Protein AF-A0A7Z9G551-F1 (afdb_monomer_lite)

Sequence (145 aa):
MYLLILIMFGLLAAPSSSFAQDVDELKSRQDYIKVIDARPLPSELDLLRAFSADKAPHILPAPLEDTFILHSNPGASKVIYLDFDGHTILWMGEDFVYDAWNMEGPDTSFSDTERTVIQLAWQSISEDFLPFDLDVTTEDPGTEA

Secondary structure (DSSP, 8-state):
-------------PPPTHHHHHHHHHHHGGGG---SS-PPPPPHHHHHHHHHGGGSPP--SS-GGGTTS-BSSTT-SSEEE---S-EEEEETTEEEEEPPP-SS-S-SS--HHHHHHHHHHHHHHHHHHTTSS-EEE-S---S--

Radius of gyration: 23.95 Å; chains: 1; bounding box: 62×58×41 Å

Structure (mmCIF, N/CA/C/O backbone):
data_AF-A0A7Z9G551-F1
#
_entry.id   AF-A0A7Z9G551-F1
#
loop_
_atom_site.group_PDB
_atom_site.id
_atom_site.type_symbol
_atom_site.label_atom_id
_atom_site.label_alt_id
_atom_site.label_comp_id
_atom_site.label_asym_id
_atom_site.label_entity_id
_atom_site.label_seq_id
_atom_site.pdbx_PDB_ins_code
_atom_site.Cartn_x
_atom_site.Cartn_y
_atom_site.Cartn_z
_atom_site.occupancy
_atom_site.B_iso_or_equiv
_atom_site.auth_seq_id
_atom_site.auth_comp_id
_atom_site.auth_asym_id
_atom_site.auth_atom_id
_atom_site.pdbx_PDB_model_num
ATOM 1 N N . MET A 1 1 ? 44.315 4.740 -3.348 1.00 42.00 1 MET A N 1
ATOM 2 C CA . MET A 1 1 ? 42.913 4.343 -3.579 1.00 42.00 1 MET A CA 1
ATOM 3 C C . MET A 1 1 ? 42.231 4.243 -2.218 1.00 42.00 1 MET A C 1
ATOM 5 O O . MET A 1 1 ? 42.299 3.193 -1.606 1.00 42.00 1 MET A O 1
ATOM 9 N N . TYR A 1 2 ? 41.739 5.380 -1.707 1.00 28.06 2 TYR A N 1
ATOM 10 C CA . TYR A 1 2 ? 40.925 5.556 -0.488 1.00 28.06 2 TYR A CA 1
ATOM 11 C C . TYR A 1 2 ? 40.300 6.976 -0.529 1.00 28.06 2 TYR A C 1
ATOM 13 O O . TYR A 1 2 ? 41.035 7.950 -0.619 1.00 28.06 2 TYR A O 1
ATOM 21 N N . LEU A 1 3 ? 38.964 7.044 -0.600 1.00 27.16 3 LEU A N 1
ATOM 22 C CA . LEU A 1 3 ? 38.010 7.695 0.325 1.00 27.16 3 LEU A CA 1
ATOM 23 C C . LEU A 1 3 ? 38.155 9.180 0.828 1.00 27.16 3 LEU A C 1
ATOM 25 O O . LEU A 1 3 ? 39.132 9.513 1.485 1.00 27.16 3 LEU A O 1
ATOM 29 N N . LEU A 1 4 ? 37.037 9.940 0.681 1.00 31.20 4 LEU A N 1
ATOM 30 C CA . LEU A 1 4 ? 36.385 10.980 1.553 1.00 31.20 4 LEU A CA 1
ATOM 31 C C . LEU A 1 4 ? 36.749 12.512 1.560 1.00 31.20 4 LEU A C 1
ATOM 33 O O . LEU A 1 4 ? 37.870 12.905 1.851 1.00 31.20 4 LEU A O 1
ATOM 37 N N . ILE A 1 5 ? 35.666 13.329 1.436 1.00 29.91 5 ILE A N 1
ATOM 38 C CA . ILE A 1 5 ? 35.290 14.633 2.091 1.00 29.91 5 ILE A CA 1
ATOM 39 C C . ILE A 1 5 ? 35.490 15.997 1.363 1.00 29.91 5 ILE A C 1
ATOM 41 O O . ILE A 1 5 ? 36.536 16.626 1.440 1.00 29.91 5 ILE A O 1
ATOM 45 N N . LEU A 1 6 ? 34.409 16.455 0.698 1.00 34.22 6 LEU A N 1
ATOM 46 C CA . LEU A 1 6 ? 33.531 17.634 0.957 1.00 34.22 6 LEU A CA 1
ATOM 47 C C . LEU A 1 6 ? 34.106 19.017 1.409 1.00 34.22 6 LEU A C 1
ATOM 49 O O . LEU A 1 6 ? 34.708 19.115 2.471 1.00 34.22 6 LEU A O 1
ATOM 53 N N . ILE A 1 7 ? 33.710 20.092 0.680 1.00 33.12 7 ILE A N 1
ATOM 54 C CA . ILE A 1 7 ? 33.128 21.406 1.118 1.00 33.12 7 ILE A CA 1
ATOM 55 C C . ILE A 1 7 ? 33.626 22.657 0.318 1.00 33.12 7 ILE A C 1
ATOM 57 O O . ILE A 1 7 ? 34.811 22.954 0.264 1.00 33.12 7 ILE A O 1
ATOM 61 N N . MET A 1 8 ? 32.633 23.439 -0.157 1.00 28.25 8 MET A N 1
ATOM 62 C CA . MET A 1 8 ? 32.549 24.909 -0.371 1.00 28.25 8 MET A CA 1
ATOM 63 C C . MET A 1 8 ? 32.850 25.628 -1.713 1.00 28.25 8 MET A C 1
ATOM 65 O O . MET A 1 8 ? 33.988 25.791 -2.125 1.00 28.25 8 MET A O 1
ATOM 69 N N . PHE A 1 9 ? 31.765 26.259 -2.205 1.00 31.52 9 PHE A N 1
ATOM 70 C CA . PHE A 1 9 ? 31.594 27.676 -2.604 1.00 31.52 9 PHE A CA 1
ATOM 71 C C . PHE A 1 9 ? 32.276 28.240 -3.867 1.00 31.52 9 PHE A C 1
ATOM 73 O O . PHE A 1 9 ? 33.486 28.420 -3.913 1.00 31.52 9 PHE A O 1
ATOM 80 N N . GLY A 1 10 ? 31.442 28.755 -4.786 1.00 27.11 10 GLY A N 1
ATOM 81 C CA . GLY A 1 10 ? 31.740 30.012 -5.485 1.00 27.11 10 GLY A CA 1
ATOM 82 C C . GLY A 1 10 ? 31.473 30.073 -6.993 1.00 27.11 10 GLY A C 1
ATOM 83 O O . GLY A 1 10 ? 32.309 29.658 -7.780 1.00 27.11 10 GLY A O 1
ATOM 84 N N . LEU A 1 11 ? 30.398 30.795 -7.341 1.00 29.75 11 LEU A N 1
ATOM 85 C CA . LEU A 1 11 ? 30.371 31.839 -8.381 1.00 29.75 11 LEU A CA 1
ATOM 86 C C . LEU A 1 11 ? 30.286 31.425 -9.873 1.00 29.75 11 LEU A C 1
ATOM 88 O O . LEU A 1 11 ? 31.274 31.052 -10.491 1.00 29.75 11 LEU A O 1
ATOM 92 N N . LEU A 1 12 ? 29.113 31.664 -10.482 1.00 34.16 12 LEU A N 1
ATOM 93 C CA . LEU A 1 12 ? 28.860 32.718 -11.494 1.00 34.16 12 LEU A CA 1
ATOM 94 C C . LEU A 1 12 ? 27.828 32.264 -12.550 1.00 34.16 12 LEU A C 1
ATOM 96 O O . LEU A 1 12 ? 28.177 31.655 -13.555 1.00 34.16 12 LEU A O 1
ATOM 100 N N . ALA A 1 13 ? 26.561 32.644 -12.378 1.00 35.31 13 ALA A N 1
ATOM 101 C CA . ALA A 1 13 ? 25.613 32.746 -13.488 1.00 35.31 13 ALA A CA 1
ATOM 102 C C . ALA A 1 13 ? 24.678 33.935 -13.221 1.00 35.31 13 ALA A C 1
ATOM 104 O O . ALA A 1 13 ? 24.061 34.026 -12.162 1.00 35.31 13 ALA A O 1
ATOM 105 N N . ALA A 1 14 ? 24.665 34.897 -14.142 1.00 36.91 14 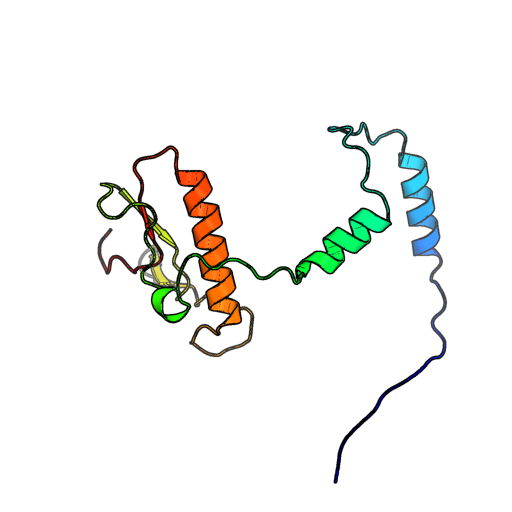ALA A N 1
ATOM 106 C CA . ALA A 1 14 ? 23.902 36.136 -14.042 1.00 36.91 14 ALA A CA 1
ATOM 107 C C . ALA A 1 14 ? 22.379 35.879 -14.055 1.00 36.91 14 ALA A C 1
ATOM 109 O O . ALA A 1 14 ? 21.933 34.961 -14.746 1.00 36.91 14 ALA A O 1
ATOM 110 N N . PRO A 1 15 ? 21.562 36.694 -13.362 1.00 42.16 15 PRO A N 1
ATOM 111 C CA . PRO A 1 15 ? 20.113 36.585 -13.444 1.00 42.16 15 PRO A CA 1
ATOM 112 C C . PRO A 1 15 ? 19.624 37.140 -14.790 1.00 42.16 15 PRO A C 1
ATOM 114 O O . PRO A 1 15 ? 19.817 38.314 -15.103 1.00 42.16 15 PRO A O 1
ATOM 117 N N . SER A 1 16 ? 18.970 36.305 -15.596 1.00 44.78 16 SER A N 1
ATOM 118 C CA . SER A 1 16 ? 18.178 36.764 -16.738 1.00 44.78 16 SER A CA 1
ATOM 119 C C . SER A 1 16 ? 16.966 37.555 -16.234 1.00 44.78 16 SER A C 1
ATOM 121 O O . SER A 1 16 ? 16.194 37.069 -15.408 1.00 44.78 16 SER A O 1
ATOM 123 N N . SER A 1 17 ? 16.782 38.764 -16.766 1.00 54.91 17 SER A N 1
ATOM 124 C CA . SER A 1 17 ? 15.786 39.782 -16.384 1.00 54.91 17 SER A CA 1
ATOM 125 C C . SER A 1 17 ? 14.308 39.365 -16.474 1.00 54.91 17 SER A C 1
ATOM 127 O O . SER A 1 17 ? 13.439 40.144 -16.104 1.00 54.91 17 SER A O 1
ATOM 129 N N . SER A 1 18 ? 14.012 38.150 -16.936 1.00 50.44 18 SER A N 1
ATOM 130 C CA . SER A 1 18 ? 12.658 37.594 -17.031 1.00 50.44 18 SER A CA 1
ATOM 131 C C . SER A 1 18 ? 12.089 37.159 -15.675 1.00 50.44 18 SER A C 1
ATOM 133 O O . SER A 1 18 ? 10.902 37.342 -15.440 1.00 50.44 18 SER A O 1
ATOM 135 N N . PHE A 1 19 ? 12.917 36.641 -14.762 1.00 45.66 19 PHE A N 1
ATOM 136 C CA . PHE A 1 19 ? 12.434 36.097 -13.483 1.00 45.66 19 PHE A CA 1
ATOM 137 C C . PHE A 1 19 ? 12.019 37.199 -12.496 1.00 45.66 19 PHE A C 1
ATOM 139 O O . PHE A 1 19 ? 11.086 37.041 -11.716 1.00 45.66 19 PHE A O 1
ATOM 146 N N . ALA A 1 20 ? 12.693 38.351 -12.549 1.00 46.66 20 ALA A N 1
ATOM 147 C CA . ALA A 1 20 ? 12.376 39.487 -11.687 1.00 46.66 20 ALA A CA 1
ATOM 148 C C . ALA A 1 20 ? 11.056 40.174 -12.079 1.00 46.66 20 ALA A C 1
ATOM 150 O O . ALA A 1 20 ? 10.320 40.607 -11.197 1.00 46.66 20 ALA A O 1
ATOM 151 N N . GLN A 1 21 ? 10.735 40.238 -13.379 1.00 50.12 21 GLN A N 1
ATOM 152 C CA . GLN A 1 21 ? 9.454 40.788 -13.841 1.00 50.12 21 GLN A CA 1
ATOM 153 C C . GLN A 1 21 ? 8.274 39.894 -13.447 1.00 50.12 21 GLN A C 1
ATOM 155 O O . GLN A 1 21 ? 7.240 40.412 -13.040 1.00 50.12 21 GLN A O 1
ATOM 160 N N . ASP A 1 22 ? 8.456 38.574 -13.491 1.00 53.03 22 ASP A N 1
ATOM 161 C CA . ASP A 1 22 ? 7.411 37.600 -13.157 1.00 53.03 22 ASP A CA 1
ATOM 162 C C . ASP A 1 22 ? 7.054 37.643 -11.658 1.00 53.03 22 ASP A C 1
ATOM 164 O O . ASP A 1 22 ? 5.890 37.651 -11.266 1.00 53.03 22 ASP A O 1
ATOM 168 N N . VAL A 1 23 ? 8.057 37.806 -10.787 1.00 56.78 23 VAL A N 1
ATOM 169 C CA . VAL A 1 23 ? 7.846 37.952 -9.335 1.00 56.78 23 VAL A CA 1
ATOM 170 C C . VAL A 1 23 ? 7.125 39.259 -8.980 1.00 56.78 23 VAL A C 1
ATOM 172 O O . VAL A 1 23 ? 6.321 39.279 -8.046 1.00 56.78 23 VAL A O 1
ATOM 175 N N . ASP A 1 24 ? 7.377 40.351 -9.701 1.00 56.50 24 ASP A N 1
ATOM 176 C CA . ASP A 1 24 ? 6.675 41.618 -9.469 1.00 56.50 24 ASP A CA 1
ATOM 177 C C . ASP A 1 24 ? 5.250 41.614 -10.051 1.00 56.50 24 ASP A C 1
ATOM 179 O O . ASP A 1 24 ? 4.338 42.178 -9.439 1.00 56.50 24 ASP A O 1
ATOM 183 N N . GLU A 1 25 ? 5.015 40.894 -11.153 1.00 56.56 25 GLU A N 1
ATOM 184 C CA . GLU A 1 25 ? 3.671 40.630 -11.677 1.00 56.56 25 GLU A CA 1
ATOM 185 C C . GLU A 1 25 ? 2.846 39.788 -10.689 1.00 56.56 25 GLU A C 1
ATOM 187 O O . GLU A 1 25 ? 1.700 40.137 -10.385 1.00 56.56 25 GLU A O 1
ATOM 192 N N . LEU A 1 26 ? 3.449 38.757 -10.085 1.00 49.00 26 LEU A N 1
ATOM 193 C CA . LEU A 1 26 ? 2.821 37.921 -9.056 1.00 49.00 26 LEU A CA 1
ATOM 194 C C . LEU A 1 26 ? 2.444 38.714 -7.795 1.00 49.00 26 LEU A C 1
ATOM 196 O O . LEU A 1 26 ? 1.350 38.522 -7.264 1.00 49.00 26 LEU A O 1
ATOM 200 N N . LYS A 1 27 ? 3.282 39.661 -7.353 1.00 55.06 27 LYS A N 1
ATOM 201 C CA . LYS A 1 27 ? 2.958 40.554 -6.221 1.00 55.06 27 LYS A CA 1
ATOM 202 C C . LYS A 1 27 ? 1.807 41.509 -6.530 1.00 55.06 27 LYS A C 1
ATOM 204 O O . LYS A 1 27 ? 1.036 41.839 -5.634 1.00 55.06 27 LYS A O 1
ATOM 209 N N . SER A 1 28 ? 1.671 41.954 -7.780 1.00 53.25 28 SER A N 1
ATOM 210 C CA . SER A 1 28 ? 0.584 42.858 -8.186 1.00 53.25 28 SER A CA 1
ATOM 211 C C . SER A 1 28 ? -0.786 42.166 -8.258 1.00 53.25 28 SER A C 1
ATOM 213 O O . SER A 1 28 ? -1.821 42.816 -8.141 1.00 53.25 28 SER A O 1
ATOM 215 N N . ARG A 1 29 ? -0.804 40.833 -8.401 1.00 49.09 29 ARG A N 1
ATOM 216 C CA . ARG A 1 29 ? -2.022 40.005 -8.464 1.00 49.09 29 ARG A CA 1
ATOM 217 C C . ARG A 1 29 ? -2.559 39.583 -7.092 1.00 49.09 29 ARG A C 1
ATOM 219 O O . ARG A 1 29 ? -3.567 38.876 -7.035 1.00 49.09 29 ARG A O 1
ATOM 226 N N . GLN A 1 30 ? -1.930 40.029 -6.002 1.00 46.69 30 GLN A N 1
ATOM 227 C CA . GLN A 1 30 ? -2.302 39.700 -4.621 1.00 46.69 30 GLN A CA 1
ATOM 228 C C . GLN A 1 30 ? -3.756 40.086 -4.271 1.00 46.69 30 GLN A C 1
ATOM 230 O O . GLN A 1 30 ? -4.347 39.486 -3.376 1.00 46.69 30 GLN A O 1
ATOM 235 N N . ASP A 1 31 ? -4.372 41.001 -5.025 1.00 51.91 31 ASP A N 1
ATOM 236 C CA . ASP A 1 31 ? -5.780 41.392 -4.865 1.00 51.91 31 ASP A CA 1
ATOM 237 C C . ASP A 1 31 ? -6.791 40.344 -5.393 1.00 51.91 31 ASP A C 1
ATOM 239 O O . ASP A 1 31 ? -7.985 40.435 -5.102 1.00 51.91 31 ASP A O 1
ATOM 243 N N . TYR A 1 32 ? -6.342 39.323 -6.142 1.00 42.81 32 TYR A N 1
ATOM 244 C CA . TYR A 1 32 ? -7.191 38.263 -6.718 1.00 42.81 32 TYR A CA 1
ATOM 245 C C . TYR A 1 32 ? -6.957 36.870 -6.102 1.00 42.81 32 TYR A C 1
ATOM 247 O O . TYR A 1 32 ? -7.424 35.866 -6.630 1.00 42.81 32 TYR A O 1
ATOM 255 N N . ILE A 1 33 ? -6.286 36.771 -4.953 1.00 46.31 33 ILE A N 1
ATOM 256 C CA . ILE A 1 33 ? -6.381 35.572 -4.108 1.00 46.31 33 ILE A CA 1
ATOM 257 C C . ILE A 1 33 ? -7.378 35.906 -3.003 1.00 46.31 33 ILE A C 1
ATOM 259 O O . ILE A 1 33 ? -7.017 36.305 -1.897 1.00 46.31 33 ILE A O 1
ATOM 263 N N . LYS A 1 34 ? -8.674 35.735 -3.292 1.00 48.53 34 LYS A N 1
ATOM 264 C CA . LYS A 1 34 ? -9.615 35.455 -2.205 1.00 48.53 34 LYS A CA 1
ATOM 265 C C . LYS A 1 34 ? -9.178 34.119 -1.631 1.00 48.53 34 LYS A C 1
ATOM 267 O O . LYS A 1 34 ? -9.426 33.083 -2.234 1.00 48.53 34 LYS A O 1
ATOM 272 N N . VAL A 1 35 ? -8.475 34.189 -0.508 1.00 50.06 35 VAL A N 1
ATOM 273 C CA . VAL A 1 35 ? -8.093 33.066 0.340 1.00 50.06 35 VAL A CA 1
ATOM 274 C C . VAL A 1 35 ? -9.370 32.292 0.674 1.00 50.06 35 VAL A C 1
ATOM 276 O O . VAL A 1 35 ? -10.123 32.658 1.577 1.00 50.06 35 VAL A O 1
ATOM 279 N N . ILE A 1 36 ? -9.679 31.276 -0.130 1.00 46.34 36 ILE A N 1
ATOM 280 C CA . ILE A 1 36 ? -10.640 30.247 0.241 1.00 46.34 36 ILE A CA 1
ATOM 281 C C . ILE A 1 36 ? -9.876 29.427 1.274 1.00 46.34 36 ILE A C 1
ATOM 283 O O . ILE A 1 36 ? -8.934 28.732 0.916 1.00 46.34 36 ILE A O 1
ATOM 287 N N . ASP A 1 37 ? -10.259 29.596 2.539 1.00 59.22 37 ASP A N 1
ATOM 288 C CA . ASP A 1 37 ? -9.647 29.024 3.744 1.00 59.22 37 ASP A CA 1
ATOM 289 C C . ASP A 1 37 ? -8.561 29.896 4.402 1.00 59.22 37 ASP A C 1
ATOM 291 O O . ASP A 1 37 ? -7.363 29.784 4.148 1.00 59.22 37 ASP A O 1
ATOM 295 N N . ALA A 1 38 ? -8.998 30.793 5.290 1.00 50.31 38 ALA A N 1
ATOM 296 C CA . ALA A 1 38 ? -8.134 31.627 6.122 1.00 50.31 38 ALA A CA 1
ATOM 297 C C . ALA A 1 38 ? -7.506 30.824 7.275 1.00 50.31 38 ALA A C 1
ATOM 299 O O . ALA A 1 38 ? -7.566 31.242 8.435 1.00 50.31 38 ALA A O 1
ATOM 300 N N . ARG A 1 39 ? -6.895 29.669 6.978 1.00 58.12 39 ARG A N 1
ATOM 301 C CA . ARG A 1 39 ? -5.967 29.055 7.931 1.00 58.12 39 ARG A CA 1
ATOM 302 C C . ARG A 1 39 ? -4.799 30.028 8.089 1.00 58.12 39 ARG A C 1
ATOM 304 O O . ARG A 1 39 ? -4.226 30.437 7.077 1.00 58.12 39 ARG A O 1
ATOM 311 N N . PRO A 1 40 ? -4.448 30.438 9.318 1.00 65.81 40 PRO A N 1
ATOM 312 C CA . PRO A 1 40 ? -3.223 31.187 9.544 1.00 65.81 40 PRO A CA 1
ATOM 313 C C . PRO A 1 40 ? -2.066 30.427 8.901 1.00 65.81 40 PRO A C 1
ATOM 315 O O . PRO A 1 40 ? -1.928 29.223 9.135 1.00 65.81 40 PRO A O 1
ATOM 318 N N . LEU A 1 41 ? -1.273 31.110 8.072 1.00 56.69 41 LEU A N 1
ATOM 319 C CA . LEU A 1 41 ? -0.067 30.499 7.527 1.00 56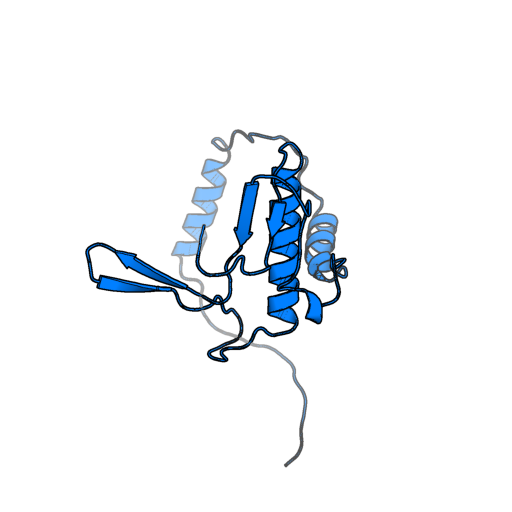.69 41 LEU A CA 1
ATOM 320 C C . LEU A 1 41 ? 0.784 30.035 8.718 1.00 56.69 41 LEU A C 1
ATOM 322 O O . LEU A 1 41 ? 0.986 30.831 9.645 1.00 56.69 41 LEU A O 1
ATOM 326 N N . PRO A 1 42 ? 1.233 28.768 8.738 1.00 70.56 42 PRO A N 1
ATOM 327 C CA . PRO A 1 42 ? 2.127 28.297 9.783 1.00 70.56 42 PRO A CA 1
ATOM 328 C C . PRO A 1 42 ? 3.329 29.236 9.866 1.00 70.56 42 PRO A C 1
ATOM 330 O O . PRO A 1 42 ? 3.762 29.788 8.851 1.00 70.56 42 PRO A O 1
ATOM 333 N N . SER A 1 43 ? 3.868 29.445 11.068 1.00 78.88 43 SER A N 1
ATOM 334 C CA . SER A 1 43 ? 5.089 30.242 11.183 1.00 78.88 43 SER A CA 1
ATOM 335 C C . SER A 1 43 ? 6.215 29.585 10.375 1.00 78.88 43 SER A C 1
ATOM 337 O O . SER A 1 43 ? 6.212 28.370 10.196 1.00 78.88 43 SER A O 1
ATOM 339 N N . GLU A 1 44 ? 7.215 30.349 9.930 1.00 74.50 44 GLU A N 1
ATOM 340 C CA . GLU A 1 44 ? 8.406 29.795 9.253 1.00 74.50 44 GLU A CA 1
ATOM 341 C C . GLU A 1 44 ? 9.039 28.643 10.052 1.00 74.50 44 GLU A C 1
ATOM 343 O O . GLU A 1 44 ? 9.516 27.662 9.495 1.00 74.50 44 GLU A O 1
ATOM 348 N N . LEU A 1 45 ? 8.981 28.714 11.384 1.00 65.31 45 LEU A N 1
ATOM 349 C CA . LEU A 1 45 ? 9.450 27.645 12.262 1.00 65.31 45 LEU A CA 1
ATOM 350 C C . LEU A 1 45 ? 8.561 26.402 12.211 1.00 65.31 45 LEU A C 1
ATOM 352 O O . LEU A 1 45 ? 9.073 25.295 12.335 1.00 65.31 45 LEU A O 1
ATOM 356 N N . ASP A 1 46 ? 7.255 26.561 12.029 1.00 75.06 46 ASP A N 1
ATOM 357 C CA . ASP A 1 46 ? 6.322 25.446 11.874 1.00 75.06 46 ASP A CA 1
ATOM 358 C C . ASP A 1 46 ? 6.406 24.840 10.473 1.00 75.06 46 ASP A C 1
ATOM 360 O O . ASP A 1 46 ? 6.314 23.624 10.348 1.00 75.06 46 ASP A O 1
ATOM 364 N N . LEU A 1 47 ? 6.686 25.646 9.443 1.00 65.25 47 LEU A N 1
ATOM 365 C CA . LEU A 1 47 ? 7.018 25.153 8.104 1.00 65.25 47 LEU A CA 1
ATOM 366 C C . LEU A 1 47 ? 8.321 24.353 8.119 1.00 65.25 47 LEU A C 1
ATOM 368 O O . LEU A 1 47 ? 8.371 23.245 7.597 1.00 65.25 47 LEU A O 1
ATOM 372 N N . LEU A 1 48 ? 9.360 24.867 8.780 1.00 61.41 48 LEU A N 1
ATOM 373 C CA . LEU A 1 48 ? 10.638 24.169 8.929 1.00 61.41 48 LEU A CA 1
ATOM 374 C C . LEU A 1 48 ? 10.514 22.912 9.792 1.00 61.41 48 LEU A C 1
ATOM 376 O O . LEU A 1 48 ? 11.188 21.923 9.513 1.00 61.41 48 LEU A O 1
ATOM 380 N N . ARG A 1 49 ? 9.658 22.917 10.821 1.00 67.62 49 ARG A N 1
ATOM 381 C CA . ARG A 1 49 ? 9.346 21.720 11.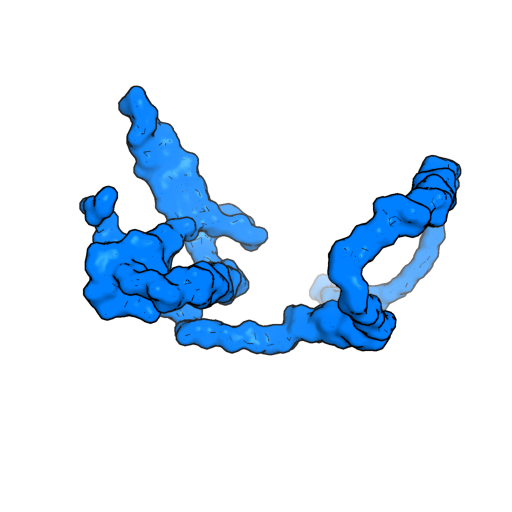616 1.00 67.62 49 ARG A CA 1
ATOM 382 C C . ARG A 1 49 ? 8.544 20.701 10.825 1.00 67.62 49 ARG A C 1
ATOM 384 O O . ARG A 1 49 ? 8.869 19.532 10.932 1.00 67.62 49 ARG A O 1
ATOM 391 N N . ALA A 1 50 ? 7.549 21.122 10.049 1.00 61.88 50 ALA A N 1
ATOM 392 C CA . ALA A 1 50 ? 6.777 20.238 9.181 1.00 61.88 50 ALA A CA 1
ATOM 393 C C . ALA A 1 50 ? 7.673 19.613 8.103 1.00 61.88 50 ALA A C 1
ATOM 395 O O . ALA A 1 50 ? 7.652 18.404 7.926 1.00 61.88 50 ALA A O 1
ATOM 396 N N . PHE A 1 51 ? 8.554 20.405 7.486 1.00 56.53 51 PHE A N 1
ATOM 397 C CA . PHE A 1 51 ? 9.543 19.924 6.520 1.00 56.53 51 PHE A CA 1
ATOM 398 C C . PHE A 1 51 ? 10.627 19.040 7.163 1.00 56.53 51 PHE A C 1
ATOM 400 O O . PHE A 1 51 ? 11.123 18.101 6.556 1.00 56.53 51 PHE A O 1
ATOM 407 N N . SER A 1 52 ? 10.995 19.299 8.423 1.00 57.16 52 SER A N 1
ATOM 408 C CA . SER A 1 52 ? 11.912 18.430 9.182 1.00 57.16 52 SER A CA 1
ATOM 409 C C . SER A 1 52 ? 11.222 17.186 9.761 1.00 57.16 52 SER A C 1
ATOM 411 O O . SER A 1 52 ? 11.906 16.254 10.185 1.00 57.16 52 SER A O 1
ATOM 413 N N . ALA A 1 53 ? 9.885 17.170 9.805 1.00 55.38 53 ALA A N 1
ATOM 414 C CA . ALA A 1 53 ? 9.073 16.048 10.266 1.00 55.38 53 ALA A CA 1
ATOM 415 C C . ALA A 1 53 ? 8.895 14.960 9.196 1.00 55.38 53 ALA A C 1
ATOM 417 O O . ALA A 1 53 ? 8.420 13.884 9.545 1.00 55.38 53 ALA A O 1
ATOM 418 N N . ASP A 1 54 ? 9.406 15.162 7.973 1.00 53.56 54 ASP A N 1
ATOM 419 C CA . ASP A 1 54 ? 9.559 14.140 6.914 1.00 53.56 54 ASP A CA 1
ATOM 420 C C . ASP A 1 54 ? 10.437 12.937 7.329 1.00 53.56 54 ASP A C 1
ATOM 422 O O . ASP A 1 54 ? 10.690 12.024 6.548 1.00 53.56 54 ASP A O 1
ATOM 426 N N . LYS A 1 55 ? 10.921 12.915 8.578 1.00 47.38 55 LYS A N 1
ATOM 427 C CA . LYS A 1 55 ? 11.643 11.795 9.189 1.00 47.38 55 LYS A CA 1
ATOM 428 C C . LYS A 1 55 ? 10.977 11.245 10.454 1.00 47.38 55 LYS A C 1
ATOM 430 O O . LYS A 1 55 ? 11.621 10.520 11.216 1.00 47.38 55 LYS A O 1
ATOM 435 N N . ALA A 1 56 ? 9.723 11.604 10.732 1.00 53.78 56 ALA A N 1
ATOM 436 C CA . ALA A 1 56 ? 8.942 10.847 11.700 1.00 53.78 56 ALA A CA 1
ATOM 437 C C . ALA A 1 56 ? 8.814 9.407 11.171 1.00 53.78 56 ALA A C 1
ATOM 439 O O . ALA A 1 56 ? 8.530 9.233 9.987 1.00 53.78 56 ALA A O 1
ATOM 440 N N . PRO A 1 57 ? 9.071 8.371 11.989 1.00 59.91 57 PRO A N 1
ATOM 441 C CA . PRO A 1 57 ? 8.885 7.005 11.532 1.00 59.91 57 PRO A CA 1
ATOM 442 C C . PRO A 1 57 ? 7.423 6.837 11.122 1.00 59.91 57 PRO A C 1
ATOM 444 O O . PRO A 1 57 ? 6.519 7.051 11.933 1.00 59.91 57 PRO A O 1
ATOM 447 N N . HIS A 1 58 ? 7.200 6.475 9.862 1.00 68.06 58 HIS A N 1
ATOM 448 C CA . HIS A 1 58 ? 5.903 5.989 9.429 1.00 68.06 58 HIS A CA 1
ATOM 449 C C . HIS A 1 58 ? 5.573 4.751 10.265 1.00 68.06 58 HIS A C 1
ATOM 451 O O . HIS A 1 58 ? 6.366 3.809 10.327 1.00 68.06 58 HIS A O 1
ATOM 457 N N . ILE A 1 59 ? 4.438 4.778 10.968 1.00 83.69 59 ILE A N 1
ATOM 458 C CA . ILE A 1 59 ? 3.945 3.586 11.655 1.00 83.69 59 ILE A CA 1
ATOM 459 C C . ILE A 1 59 ? 3.396 2.683 10.562 1.00 83.69 59 ILE A C 1
ATOM 461 O O . ILE A 1 59 ? 2.336 2.961 10.010 1.00 83.69 59 ILE A O 1
ATOM 465 N N . LEU A 1 60 ? 4.154 1.644 10.227 1.00 91.19 60 LEU A N 1
ATOM 466 C CA . LEU A 1 60 ? 3.712 0.653 9.260 1.00 91.19 60 LEU A CA 1
ATOM 467 C C . LEU A 1 60 ? 2.534 -0.149 9.834 1.00 91.19 60 LEU A C 1
ATOM 469 O O . LEU A 1 60 ? 2.579 -0.522 11.012 1.00 91.19 60 LEU A O 1
ATOM 473 N N . PRO A 1 61 ? 1.498 -0.430 9.027 1.00 92.12 61 PRO A N 1
ATOM 474 C CA . PRO A 1 61 ? 0.378 -1.262 9.449 1.00 92.12 61 PRO A CA 1
ATOM 475 C C . PRO A 1 61 ? 0.772 -2.731 9.673 1.00 92.12 61 PRO A C 1
ATOM 477 O O . PRO A 1 61 ? 0.123 -3.402 10.474 1.00 92.12 61 PRO A O 1
ATOM 480 N N . ALA A 1 62 ? 1.827 -3.226 9.014 1.00 96.06 62 ALA A N 1
ATOM 481 C CA . ALA A 1 62 ? 2.280 -4.614 9.107 1.00 96.06 62 ALA A CA 1
ATOM 482 C C . ALA A 1 62 ? 3.809 -4.750 8.910 1.00 96.06 62 ALA A C 1
ATOM 484 O O . ALA A 1 62 ? 4.472 -3.799 8.485 1.00 96.06 62 ALA A O 1
ATOM 485 N N . PRO A 1 63 ? 4.405 -5.924 9.199 1.00 97.44 63 PRO A N 1
ATOM 486 C CA . PRO A 1 63 ? 5.747 -6.268 8.728 1.00 97.44 63 PRO A CA 1
ATOM 487 C C . PRO A 1 63 ? 5.884 -6.120 7.203 1.00 97.44 63 PRO A C 1
ATOM 489 O O . PRO A 1 63 ? 4.914 -6.276 6.461 1.00 97.44 63 PRO A O 1
ATOM 492 N N . LEU A 1 64 ? 7.086 -5.814 6.706 1.00 95.88 64 LEU A N 1
ATOM 493 C CA . LEU A 1 64 ? 7.305 -5.566 5.272 1.00 95.88 64 LEU A CA 1
ATOM 494 C C . LEU A 1 64 ? 7.133 -6.830 4.419 1.00 95.88 64 LEU A C 1
ATOM 496 O O . LEU A 1 64 ? 6.804 -6.740 3.233 1.00 95.88 64 LEU A O 1
ATOM 500 N N . GLU A 1 65 ? 7.356 -8.009 4.988 1.00 96.44 65 GLU A N 1
ATOM 501 C CA . GLU A 1 65 ? 7.089 -9.297 4.348 1.00 96.44 65 GLU A CA 1
ATOM 502 C C . GLU A 1 65 ? 5.601 -9.529 4.056 1.00 96.44 65 GLU A C 1
ATOM 504 O O . GLU A 1 65 ? 5.289 -10.199 3.074 1.00 96.44 65 GLU A O 1
ATOM 509 N N . ASP A 1 66 ? 4.708 -8.893 4.818 1.00 97.81 66 ASP A N 1
ATOM 510 C CA . ASP A 1 66 ? 3.256 -9.067 4.715 1.00 97.81 66 ASP A CA 1
ATOM 511 C C . ASP A 1 66 ? 2.608 -8.064 3.739 1.00 97.81 66 ASP A C 1
ATOM 513 O O . ASP A 1 66 ? 1.390 -8.011 3.597 1.00 97.81 66 ASP A O 1
ATOM 517 N N . THR A 1 67 ? 3.411 -7.254 3.036 1.00 96.94 67 THR A N 1
ATOM 518 C CA . THR A 1 67 ? 2.935 -6.146 2.180 1.00 96.94 67 THR A CA 1
ATOM 519 C C . THR A 1 67 ? 1.942 -6.577 1.094 1.00 96.94 67 THR A C 1
ATOM 521 O O . THR A 1 67 ? 1.101 -5.772 0.706 1.00 96.94 67 THR A O 1
ATOM 524 N N . PHE A 1 68 ? 2.007 -7.827 0.628 1.00 96.56 68 PHE A N 1
ATOM 525 C CA . PHE A 1 68 ? 1.139 -8.383 -0.423 1.00 96.56 68 PHE A CA 1
ATOM 526 C C . PHE A 1 68 ? 0.096 -9.373 0.116 1.00 96.56 68 PHE A C 1
ATOM 528 O O . PHE A 1 68 ? -0.379 -10.224 -0.622 1.00 96.56 68 PHE A O 1
ATOM 535 N N . ILE A 1 69 ? -0.219 -9.298 1.414 1.00 97.62 69 ILE A N 1
ATOM 536 C CA . ILE A 1 69 ? -1.287 -10.078 2.064 1.00 97.62 69 ILE A CA 1
ATOM 537 C C . ILE A 1 69 ? -2.113 -9.209 3.032 1.00 97.62 69 ILE A C 1
ATOM 539 O O . ILE A 1 69 ? -2.620 -9.682 4.051 1.00 97.62 69 ILE A O 1
ATOM 543 N N . LEU A 1 70 ? -2.197 -7.899 2.774 1.00 98.25 70 LEU A N 1
ATOM 544 C CA . LEU A 1 70 ? -2.918 -6.968 3.644 1.00 98.25 70 LEU A CA 1
ATOM 545 C C . LEU A 1 70 ? -4.413 -7.004 3.351 1.00 98.25 70 LEU A C 1
ATOM 547 O O . LEU A 1 70 ? -4.810 -7.076 2.195 1.00 98.25 70 LEU A O 1
ATOM 551 N N . HIS A 1 71 ? -5.237 -6.879 4.390 1.00 98.31 71 HIS A N 1
ATOM 552 C CA . HIS A 1 71 ? -6.697 -6.820 4.290 1.00 98.31 71 HIS A CA 1
ATOM 553 C C . HIS A 1 71 ? -7.255 -5.847 5.318 1.00 98.31 71 HIS A C 1
ATOM 555 O O . HIS A 1 71 ? -6.863 -5.881 6.489 1.00 98.31 71 HIS A O 1
ATOM 561 N N . SER A 1 72 ? -8.163 -4.969 4.894 1.00 98.06 72 SER A N 1
ATOM 562 C CA . SER A 1 72 ? -8.774 -3.979 5.784 1.00 98.06 72 SER A CA 1
ATOM 563 C C . SER A 1 72 ? -9.982 -4.557 6.518 1.00 98.06 72 SER A C 1
ATOM 565 O O . SER A 1 72 ? -10.266 -4.164 7.650 1.00 98.06 72 SER A O 1
ATOM 567 N N . ASN A 1 73 ? -10.695 -5.491 5.881 1.00 97.56 73 ASN A N 1
ATOM 568 C CA . ASN A 1 73 ? -11.890 -6.136 6.416 1.00 97.56 73 ASN A CA 1
ATOM 569 C C . ASN A 1 73 ? -12.045 -7.563 5.843 1.00 97.56 73 ASN A C 1
ATOM 571 O O . ASN A 1 73 ? -12.914 -7.799 4.995 1.00 97.56 73 ASN A O 1
ATOM 575 N N . PRO A 1 74 ? -11.222 -8.533 6.295 1.00 95.69 74 PRO A N 1
ATOM 576 C CA . PRO A 1 74 ? -11.279 -9.903 5.796 1.00 95.69 74 PRO A CA 1
ATOM 577 C C . PRO A 1 74 ? -12.684 -10.505 5.916 1.00 95.69 74 PRO A C 1
ATOM 579 O O . PRO A 1 74 ? -13.263 -10.564 7.004 1.00 95.69 74 PRO A O 1
ATOM 582 N N . GLY A 1 75 ? -13.214 -11.009 4.802 1.00 92.69 75 GLY A N 1
ATOM 583 C CA . GLY A 1 75 ? -14.541 -11.629 4.742 1.00 92.69 75 GLY A CA 1
ATOM 584 C C . GLY A 1 75 ? -15.675 -10.693 4.319 1.00 92.69 75 GLY A C 1
ATOM 585 O O . GLY A 1 75 ? -16.821 -11.150 4.246 1.00 92.69 75 GLY A O 1
ATOM 586 N N . ALA A 1 76 ? -15.385 -9.427 3.999 1.00 95.69 76 ALA A N 1
ATOM 587 C CA . ALA A 1 76 ? -16.344 -8.566 3.315 1.00 95.69 76 ALA A CA 1
ATOM 588 C C . ALA A 1 76 ? -16.795 -9.201 1.987 1.00 95.69 76 ALA A C 1
ATOM 590 O O . ALA A 1 76 ? -16.041 -9.884 1.295 1.00 95.69 76 ALA A O 1
ATOM 591 N N . SER A 1 77 ? -18.046 -8.954 1.598 1.00 91.88 77 SER A N 1
ATOM 592 C CA . SER A 1 77 ? -18.618 -9.542 0.373 1.00 91.88 77 SER A CA 1
ATOM 593 C C . SER A 1 77 ? -18.091 -8.926 -0.930 1.00 91.88 77 SER A C 1
ATOM 595 O O . SER A 1 77 ? -18.401 -9.409 -2.025 1.00 91.88 77 SER A O 1
ATOM 597 N N . LYS A 1 78 ? -17.350 -7.822 -0.823 1.00 94.44 78 LYS A N 1
ATOM 598 C CA . LYS A 1 78 ? -16.826 -7.024 -1.926 1.00 94.44 78 LYS A CA 1
ATOM 599 C C . LYS A 1 78 ? -15.402 -6.604 -1.599 1.00 94.44 78 LYS A C 1
ATOM 601 O O . LYS A 1 78 ? -15.121 -6.214 -0.469 1.00 94.44 78 LYS A O 1
ATOM 606 N N . VAL A 1 79 ? -14.546 -6.664 -2.611 1.00 95.69 79 VAL A N 1
ATOM 607 C CA . VAL A 1 79 ? -13.104 -6.474 -2.477 1.00 95.69 79 VAL A CA 1
ATOM 608 C C . VAL A 1 79 ? -12.645 -5.390 -3.446 1.00 95.69 79 VAL A C 1
ATOM 610 O O . VAL A 1 79 ? -13.089 -5.349 -4.594 1.00 95.69 79 VAL A O 1
ATOM 613 N N . ILE A 1 80 ? -11.772 -4.510 -2.971 1.00 96.19 80 ILE A N 1
ATOM 614 C CA . ILE A 1 80 ? -10.958 -3.606 -3.776 1.00 96.19 80 ILE A CA 1
ATOM 615 C C . ILE A 1 80 ? -9.532 -4.147 -3.709 1.00 96.19 80 ILE A C 1
ATOM 617 O O . ILE A 1 80 ? -8.899 -4.087 -2.658 1.00 96.19 80 ILE A O 1
ATOM 621 N N . TYR A 1 81 ? -9.036 -4.667 -4.825 1.00 96.19 81 TYR A N 1
ATOM 622 C CA . TYR A 1 81 ? -7.653 -5.112 -4.946 1.00 96.19 81 TYR A CA 1
ATOM 623 C C . TYR A 1 81 ? -6.768 -3.958 -5.432 1.00 96.19 81 TYR A C 1
ATOM 625 O O . TYR A 1 81 ? -7.096 -3.283 -6.411 1.00 96.19 81 TYR A O 1
ATOM 633 N N . LEU A 1 82 ? -5.672 -3.716 -4.715 1.00 96.88 82 LEU A N 1
ATOM 634 C CA . LEU A 1 82 ? -4.645 -2.743 -5.061 1.00 96.88 82 LEU A CA 1
ATOM 635 C C . LEU A 1 82 ? -3.466 -3.473 -5.707 1.00 96.88 82 LEU A C 1
ATOM 637 O O . LEU A 1 82 ? -2.600 -4.011 -5.019 1.00 96.88 82 LEU A O 1
ATOM 641 N N . ASP A 1 83 ? -3.464 -3.472 -7.033 1.00 94.19 83 ASP A N 1
ATOM 642 C CA . ASP A 1 83 ? -2.428 -4.073 -7.866 1.00 94.19 83 ASP A CA 1
ATOM 643 C C . ASP A 1 83 ? -1.197 -3.160 -7.958 1.00 94.19 83 ASP A C 1
ATOM 645 O O . ASP A 1 83 ? -1.299 -1.982 -8.322 1.00 94.19 83 ASP A O 1
ATOM 649 N N . PHE A 1 84 ? -0.033 -3.718 -7.627 1.00 93.75 84 PHE A N 1
ATOM 650 C CA . PHE A 1 84 ? 1.257 -3.049 -7.772 1.00 93.75 84 PHE A CA 1
ATOM 651 C C . PHE A 1 84 ? 2.240 -3.847 -8.626 1.00 93.75 84 PHE A C 1
ATOM 653 O O . PHE A 1 84 ? 3.158 -3.246 -9.181 1.00 93.75 84 PHE A O 1
ATOM 660 N N . ASP A 1 85 ? 2.099 -5.169 -8.716 1.00 90.38 85 ASP A N 1
ATOM 661 C CA . ASP A 1 85 ? 3.035 -6.069 -9.396 1.00 90.38 85 ASP A CA 1
ATOM 662 C C . ASP A 1 85 ? 2.800 -6.165 -10.908 1.00 90.38 85 ASP A C 1
ATOM 664 O O . ASP A 1 85 ? 3.605 -6.770 -11.623 1.00 90.38 85 ASP A O 1
ATOM 668 N N . GLY A 1 86 ? 1.793 -5.450 -11.407 1.00 89.50 86 GLY A N 1
ATOM 669 C CA . GLY A 1 86 ? 1.549 -5.266 -12.824 1.00 89.50 86 GLY A CA 1
ATOM 670 C C . GLY A 1 86 ? 0.590 -6.315 -13.361 1.00 89.50 86 GLY A C 1
ATOM 671 O O . GLY A 1 86 ? 0.391 -7.389 -12.800 1.00 89.50 86 GLY A O 1
ATOM 672 N N . HIS A 1 87 ? -0.018 -6.007 -14.501 1.00 89.38 87 HIS A N 1
ATOM 673 C CA . HIS A 1 87 ? -1.121 -6.812 -15.001 1.00 89.38 87 HIS A CA 1
ATOM 674 C C . HIS A 1 87 ? -1.236 -6.748 -16.510 1.00 89.38 87 HIS A C 1
ATOM 676 O O . HIS A 1 87 ? -0.935 -5.739 -17.142 1.00 89.38 87 HIS A O 1
ATOM 682 N N . THR A 1 88 ? -1.704 -7.839 -17.108 1.00 91.56 88 THR A N 1
ATOM 683 C CA . THR A 1 88 ? -2.008 -7.884 -18.538 1.00 91.56 88 THR A CA 1
ATOM 684 C C . THR A 1 88 ? -3.506 -8.026 -18.720 1.00 91.56 88 THR A C 1
ATOM 686 O O . THR A 1 88 ? -4.076 -9.048 -18.348 1.00 91.56 88 THR A O 1
ATOM 689 N N . ILE A 1 89 ? -4.144 -7.018 -19.314 1.00 89.75 89 ILE A N 1
ATOM 690 C CA . ILE A 1 89 ? -5.554 -7.109 -19.700 1.00 89.75 89 ILE A CA 1
ATOM 691 C C . ILE A 1 89 ? -5.672 -7.486 -21.171 1.00 89.75 89 ILE A C 1
ATOM 693 O O . ILE A 1 89 ? -4.911 -7.009 -22.011 1.00 89.75 89 ILE A O 1
ATOM 697 N N . LEU A 1 90 ? -6.692 -8.274 -21.499 1.00 93.00 90 LEU A N 1
ATOM 698 C CA . LEU A 1 90 ? -7.107 -8.460 -22.881 1.00 93.00 90 LEU A CA 1
ATOM 699 C C . LEU A 1 90 ? -8.121 -7.375 -23.248 1.00 93.00 90 LEU A C 1
ATOM 701 O O . LEU A 1 90 ? -9.217 -7.315 -22.687 1.00 93.00 90 LEU A O 1
ATOM 705 N N . TRP A 1 91 ? -7.793 -6.547 -24.234 1.00 90.19 91 TRP A N 1
ATOM 706 C CA . TRP A 1 91 ? -8.699 -5.528 -24.749 1.00 90.19 91 TRP A CA 1
ATOM 707 C C . TRP A 1 91 ? -8.819 -5.640 -26.267 1.00 90.19 91 TRP A C 1
ATOM 709 O O . TRP A 1 91 ? -7.844 -5.537 -27.002 1.00 90.19 91 TRP A O 1
ATOM 719 N N . MET A 1 92 ? -10.041 -5.877 -26.753 1.00 93.25 92 MET A N 1
ATOM 720 C CA . MET A 1 92 ? -10.347 -6.033 -28.187 1.00 93.25 92 MET A CA 1
ATOM 721 C C . MET A 1 92 ? -9.539 -7.134 -28.902 1.00 93.25 92 MET A C 1
ATOM 723 O O . MET A 1 92 ? -9.339 -7.072 -30.112 1.00 93.25 92 MET A O 1
ATOM 727 N N . GLY A 1 93 ? -9.133 -8.174 -28.167 1.00 93.12 93 GLY A N 1
ATOM 728 C CA . GLY A 1 93 ? -8.356 -9.295 -28.705 1.00 93.12 93 GLY A CA 1
ATOM 729 C C . GLY A 1 93 ? -6.844 -9.063 -28.729 1.00 93.12 93 GLY A C 1
ATOM 730 O O . GLY A 1 93 ? -6.134 -9.887 -29.298 1.00 93.12 93 GLY A O 1
ATOM 731 N N . GLU A 1 94 ? -6.365 -7.981 -28.114 1.00 94.56 94 GLU A N 1
ATOM 732 C CA . GLU A 1 94 ? -4.943 -7.683 -27.948 1.00 94.56 94 GLU A CA 1
ATOM 733 C C . GLU A 1 94 ? -4.585 -7.578 -26.465 1.00 94.56 94 GLU A C 1
ATOM 735 O O . GLU A 1 94 ? -5.381 -7.095 -25.654 1.00 94.56 94 GLU A O 1
ATOM 740 N N . ASP A 1 95 ? -3.385 -8.040 -26.123 1.00 95.81 95 ASP A N 1
ATOM 741 C CA . ASP A 1 95 ? -2.844 -7.933 -24.773 1.00 95.81 95 ASP A CA 1
ATOM 742 C C . ASP A 1 95 ? -2.318 -6.514 -24.536 1.00 95.81 95 ASP A C 1
ATOM 744 O O . ASP A 1 95 ? -1.515 -5.986 -25.311 1.00 95.81 95 ASP A O 1
ATOM 748 N N . PHE A 1 96 ? -2.746 -5.914 -23.432 1.00 93.50 96 PHE A N 1
ATOM 749 C CA . PHE A 1 96 ? -2.234 -4.651 -22.919 1.00 93.50 96 PHE A CA 1
ATOM 750 C C . PHE A 1 96 ? -1.528 -4.921 -21.601 1.00 93.50 96 PHE A C 1
ATOM 752 O O . PHE A 1 96 ? -2.159 -5.308 -20.619 1.00 93.50 96 PHE A O 1
ATOM 759 N N . VAL A 1 97 ? -0.214 -4.718 -21.609 1.00 92.38 97 VAL A N 1
ATOM 760 C CA . VAL A 1 97 ? 0.663 -4.969 -20.466 1.00 92.38 97 VAL A CA 1
ATOM 761 C C . VAL A 1 97 ? 0.850 -3.676 -19.680 1.00 92.38 97 VAL A C 1
ATOM 763 O O . VAL A 1 97 ? 1.274 -2.661 -20.237 1.00 92.38 97 VAL A O 1
ATOM 766 N N . TYR A 1 98 ? 0.541 -3.730 -18.390 1.00 90.25 98 TYR A N 1
ATOM 767 C CA . TYR A 1 98 ? 0.909 -2.735 -17.394 1.00 90.25 98 TYR A CA 1
ATOM 768 C C . TYR A 1 98 ? 2.098 -3.273 -16.606 1.00 90.25 98 TYR A C 1
ATOM 770 O O . TYR A 1 98 ? 2.006 -4.331 -15.985 1.00 90.25 98 TYR A O 1
ATOM 778 N N . ASP A 1 99 ? 3.212 -2.549 -16.657 1.00 90.00 99 ASP A N 1
ATOM 779 C CA . ASP A 1 99 ? 4.397 -2.890 -15.879 1.00 90.00 99 ASP A CA 1
ATOM 780 C C . ASP A 1 99 ? 4.133 -2.712 -14.377 1.00 90.00 99 ASP A C 1
ATOM 782 O O . ASP A 1 99 ? 3.323 -1.872 -13.971 1.00 90.00 99 ASP A O 1
ATOM 786 N N . ALA A 1 100 ? 4.865 -3.474 -13.562 1.00 90.69 100 ALA A N 1
ATOM 787 C CA . ALA A 1 100 ? 4.876 -3.302 -12.116 1.00 90.69 100 ALA A CA 1
ATOM 788 C C . ALA A 1 100 ? 5.240 -1.859 -11.736 1.00 90.69 100 ALA A C 1
ATOM 790 O O . ALA A 1 100 ? 6.098 -1.218 -12.358 1.00 90.69 100 ALA A O 1
ATOM 791 N N . TRP A 1 101 ? 4.614 -1.359 -10.675 1.00 91.62 101 TRP A N 1
ATOM 792 C CA . TRP A 1 101 ? 4.970 -0.075 -10.097 1.00 91.62 101 TRP A CA 1
ATOM 793 C C . TRP A 1 101 ? 6.404 -0.099 -9.562 1.00 91.62 101 TRP A C 1
ATOM 795 O O . TRP A 1 101 ? 6.859 -1.088 -8.994 1.00 91.62 101 TRP A O 1
ATOM 805 N N . ASN A 1 102 ? 7.127 1.002 -9.759 1.00 90.06 102 ASN A N 1
ATOM 806 C CA . ASN A 1 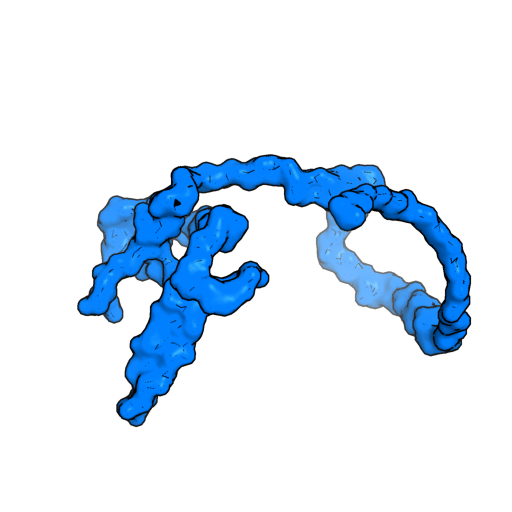102 ? 8.552 1.064 -9.476 1.00 90.06 102 ASN A CA 1
ATOM 807 C C . ASN A 1 102 ? 9.006 2.512 -9.268 1.00 90.06 102 ASN A C 1
ATOM 809 O O . ASN A 1 102 ? 8.691 3.388 -10.081 1.00 90.06 102 ASN A O 1
ATOM 813 N N . MET A 1 103 ? 9.764 2.767 -8.202 1.00 88.56 103 MET A N 1
ATOM 814 C CA . MET A 1 103 ? 10.386 4.069 -7.939 1.00 88.56 103 MET A CA 1
ATOM 815 C C . MET A 1 103 ? 11.912 4.027 -7.939 1.00 88.56 103 MET A C 1
ATOM 817 O O . MET A 1 103 ? 12.538 5.075 -8.124 1.00 88.56 103 MET A O 1
ATOM 821 N N . GLU A 1 104 ? 12.517 2.861 -7.715 1.00 82.62 104 GLU A N 1
ATOM 822 C CA . GLU A 1 104 ? 13.951 2.750 -7.425 1.00 82.62 104 GLU A CA 1
ATOM 823 C C . GLU A 1 104 ? 14.786 2.062 -8.532 1.00 82.62 104 GLU A C 1
ATOM 825 O O . GLU A 1 104 ? 16.011 2.001 -8.413 1.00 82.62 104 GLU A O 1
ATOM 830 N N . GLY A 1 105 ? 14.190 1.660 -9.665 1.00 68.69 105 GLY A N 1
ATOM 831 C CA . GLY A 1 105 ? 14.897 1.185 -10.873 1.00 68.69 105 GLY A CA 1
ATOM 832 C C . GLY A 1 105 ? 14.505 -0.234 -11.314 1.00 68.69 105 GLY A C 1
ATOM 833 O O . GLY A 1 105 ? 13.762 -0.888 -10.610 1.00 68.69 105 GLY A O 1
ATOM 834 N N . PRO A 1 106 ? 15.017 -0.762 -12.448 1.00 65.69 106 PRO A N 1
ATOM 835 C CA . PRO A 1 106 ? 14.412 -1.843 -13.258 1.00 65.69 106 PRO A CA 1
ATOM 836 C C . PRO A 1 106 ? 14.325 -3.241 -12.615 1.00 65.69 106 PRO A C 1
ATOM 838 O O . PRO A 1 106 ? 14.027 -4.208 -13.318 1.00 65.69 106 PRO A O 1
ATOM 841 N N . ASP A 1 107 ? 14.629 -3.377 -11.324 1.00 63.94 107 ASP A N 1
ATOM 842 C CA . ASP A 1 107 ? 14.422 -4.627 -10.606 1.00 63.94 107 ASP A CA 1
ATOM 843 C C . ASP A 1 107 ? 12.934 -4.980 -10.578 1.00 63.94 107 ASP A C 1
ATOM 845 O O . ASP A 1 107 ? 12.058 -4.140 -10.384 1.00 63.94 107 ASP A O 1
ATOM 849 N N . THR A 1 108 ? 12.652 -6.264 -10.769 1.00 67.75 108 THR A N 1
ATOM 850 C CA . THR A 1 108 ? 11.293 -6.819 -10.766 1.00 67.75 108 THR A CA 1
ATOM 851 C C . THR A 1 108 ? 10.794 -7.119 -9.349 1.00 67.75 108 THR A C 1
ATOM 853 O O . THR A 1 108 ? 9.843 -7.876 -9.182 1.00 67.75 108 THR A O 1
ATOM 856 N N . SER A 1 109 ? 11.480 -6.626 -8.314 1.00 85.69 109 SER A N 1
ATOM 857 C CA . SER A 1 109 ? 11.165 -6.894 -6.910 1.00 85.69 109 SER A CA 1
ATOM 858 C C . SER A 1 109 ? 11.078 -5.604 -6.112 1.00 85.69 109 SER A C 1
ATOM 860 O O . SER A 1 109 ? 11.987 -4.785 -6.195 1.00 85.69 109 SER A O 1
ATOM 862 N N . PHE A 1 110 ? 10.053 -5.497 -5.267 1.00 91.44 110 PHE A N 1
ATOM 863 C CA . PHE A 1 110 ? 9.839 -4.330 -4.416 1.00 91.44 110 PHE A CA 1
ATOM 864 C C . PHE A 1 110 ? 10.855 -4.231 -3.280 1.00 91.44 110 PHE A C 1
ATOM 866 O O . PHE A 1 110 ? 10.974 -5.160 -2.463 1.00 91.44 110 PHE A O 1
ATOM 873 N N . SER A 1 111 ? 11.523 -3.080 -3.200 1.00 91.94 111 SER A N 1
ATOM 874 C CA . SER A 1 111 ? 12.427 -2.714 -2.107 1.00 91.94 111 SER A CA 1
ATOM 875 C C . SER A 1 111 ? 11.681 -2.463 -0.788 1.00 91.94 111 SER A C 1
ATOM 877 O O . SER A 1 111 ? 10.459 -2.320 -0.758 1.00 91.94 111 SER A O 1
ATOM 879 N N . ASP A 1 112 ? 12.408 -2.364 0.330 1.00 92.88 112 ASP A N 1
ATOM 880 C CA . ASP A 1 112 ? 11.815 -2.001 1.629 1.00 92.88 112 ASP A CA 1
ATOM 881 C C . ASP A 1 112 ? 11.172 -0.601 1.605 1.00 92.88 112 ASP A C 1
ATOM 883 O O . ASP A 1 112 ? 10.144 -0.369 2.253 1.00 92.88 112 ASP A O 1
ATOM 887 N N . THR A 1 113 ? 11.748 0.330 0.834 1.00 91.75 113 THR A N 1
ATOM 888 C CA . THR A 1 113 ? 11.187 1.672 0.622 1.00 91.75 113 THR A CA 1
ATOM 889 C C . THR A 1 113 ? 9.868 1.584 -0.138 1.00 91.75 113 THR A C 1
ATOM 891 O O . THR A 1 113 ? 8.876 2.197 0.253 1.00 91.75 113 THR A O 1
ATOM 894 N N . GLU A 1 114 ? 9.835 0.804 -1.215 1.00 93.00 114 GLU A N 1
ATOM 895 C CA . GLU A 1 114 ? 8.640 0.634 -2.039 1.00 93.00 114 GLU A CA 1
ATOM 896 C C . GLU A 1 114 ? 7.534 -0.080 -1.264 1.00 93.00 114 GLU A C 1
ATOM 898 O O . GLU A 1 114 ? 6.398 0.387 -1.253 1.00 93.00 114 GLU A O 1
ATOM 903 N N . ARG A 1 115 ? 7.871 -1.134 -0.513 1.00 94.88 115 ARG A N 1
ATOM 904 C CA . ARG A 1 115 ? 6.934 -1.816 0.390 1.00 94.88 115 ARG A CA 1
ATOM 905 C C . ARG A 1 115 ? 6.360 -0.868 1.436 1.00 94.88 115 ARG A C 1
ATOM 907 O O . ARG A 1 115 ? 5.155 -0.869 1.656 1.00 94.88 115 ARG A O 1
ATOM 914 N N . THR A 1 116 ? 7.191 -0.010 2.029 1.00 94.75 116 THR A N 1
ATOM 915 C CA . THR A 1 116 ? 6.729 1.034 2.959 1.00 94.75 116 THR A CA 1
ATOM 916 C C . THR A 1 116 ? 5.675 1.928 2.306 1.00 94.75 116 THR A C 1
ATOM 918 O O . THR A 1 116 ? 4.634 2.199 2.900 1.00 94.75 116 THR A O 1
ATOM 921 N N . VAL A 1 117 ? 5.911 2.359 1.069 1.00 94.50 117 VAL A N 1
ATOM 922 C CA . VAL A 1 117 ? 4.990 3.243 0.343 1.00 94.50 117 VAL A CA 1
ATOM 923 C C . VAL A 1 117 ? 3.700 2.519 -0.039 1.00 94.50 117 VAL A C 1
ATOM 925 O O . VAL A 1 117 ? 2.625 3.092 0.129 1.00 94.50 117 VAL A O 1
ATOM 928 N N . ILE A 1 118 ? 3.782 1.255 -0.459 1.00 95.81 118 ILE A N 1
ATOM 929 C CA . ILE A 1 118 ? 2.613 0.404 -0.725 1.00 95.81 118 ILE A CA 1
ATOM 930 C C . ILE A 1 118 ? 1.743 0.282 0.528 1.00 95.81 118 ILE A C 1
ATOM 932 O O . ILE A 1 118 ? 0.538 0.516 0.457 1.00 95.81 118 ILE A O 1
ATOM 936 N N . GLN A 1 119 ? 2.335 -0.003 1.693 1.00 97.75 119 GLN A N 1
ATOM 937 C CA . GLN A 1 119 ? 1.571 -0.115 2.938 1.00 97.75 119 GLN A CA 1
ATOM 938 C C . GLN A 1 119 ? 0.889 1.203 3.338 1.00 97.75 119 GLN A C 1
ATOM 940 O O . GLN A 1 119 ? -0.246 1.190 3.810 1.00 97.75 119 GLN A O 1
ATOM 945 N N . LEU A 1 120 ? 1.548 2.346 3.129 1.00 95.62 120 LEU A N 1
ATOM 946 C CA . LEU A 1 120 ? 0.971 3.665 3.418 1.00 95.62 120 LEU A CA 1
ATOM 947 C C . LEU A 1 120 ? -0.152 4.045 2.445 1.00 95.62 120 LEU A C 1
ATOM 949 O O . LEU A 1 120 ? -1.148 4.649 2.853 1.00 95.62 120 LEU A O 1
ATOM 953 N N . ALA A 1 121 ? -0.013 3.675 1.171 1.00 96.06 121 ALA A N 1
ATOM 954 C CA . ALA A 1 121 ? -1.069 3.828 0.179 1.00 96.06 121 ALA A CA 1
ATOM 955 C C . ALA A 1 121 ? -2.275 2.951 0.537 1.00 96.06 121 ALA A C 1
ATOM 957 O O . ALA A 1 121 ? -3.397 3.453 0.606 1.00 96.06 121 ALA A O 1
ATOM 958 N N . TRP A 1 122 ? -2.035 1.675 0.854 1.00 98.00 122 TRP A N 1
ATOM 959 C CA . TRP A 1 122 ? -3.066 0.752 1.322 1.00 98.00 122 TRP A CA 1
ATOM 960 C C . TRP A 1 122 ? -3.780 1.286 2.567 1.00 98.00 122 TRP A C 1
ATOM 962 O O . TRP A 1 122 ? -5.008 1.282 2.597 1.00 98.00 122 TRP A O 1
ATOM 972 N N . GLN A 1 123 ? -3.051 1.814 3.557 1.00 97.50 123 GLN A N 1
ATOM 973 C CA . GLN A 1 123 ? -3.646 2.388 4.767 1.00 97.50 123 GLN A CA 1
ATOM 974 C C . GLN A 1 123 ? -4.550 3.580 4.436 1.00 97.50 123 GLN A C 1
ATOM 976 O O . GLN A 1 123 ? -5.688 3.631 4.897 1.00 97.50 123 GLN A O 1
ATOM 981 N N . SER A 1 124 ? -4.061 4.513 3.616 1.00 95.62 124 SER A N 1
ATOM 982 C CA . SER A 1 124 ? -4.807 5.723 3.249 1.00 95.62 124 SER A CA 1
ATOM 983 C C . SER A 1 124 ? -6.101 5.380 2.503 1.00 95.62 124 SER A C 1
ATOM 985 O O . SER A 1 124 ? -7.162 5.912 2.809 1.00 95.62 124 SER A O 1
ATOM 987 N N . ILE A 1 125 ? -6.030 4.441 1.556 1.00 97.69 125 ILE A N 1
ATOM 988 C CA . ILE A 1 125 ? -7.199 3.983 0.796 1.00 97.69 125 ILE A CA 1
ATOM 989 C C . ILE A 1 125 ? -8.157 3.206 1.706 1.00 97.69 125 ILE A C 1
ATOM 991 O O . ILE A 1 125 ? -9.366 3.421 1.656 1.00 97.69 125 ILE A O 1
ATOM 995 N N . SER A 1 126 ? -7.634 2.340 2.575 1.00 97.81 126 SER A N 1
ATOM 996 C CA . SER A 1 126 ? -8.444 1.604 3.550 1.00 97.81 126 SER A CA 1
ATOM 997 C C . SER A 1 126 ? -9.235 2.548 4.455 1.00 97.81 126 SER A C 1
ATOM 999 O O . SER A 1 126 ? -10.4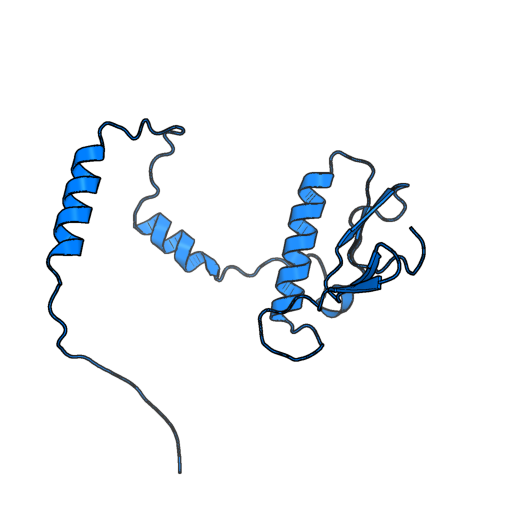12 2.294 4.699 1.00 97.81 126 SER A O 1
ATOM 1001 N N . GLU A 1 127 ? -8.629 3.655 4.904 1.00 96.12 127 GLU A N 1
ATOM 1002 C CA . GLU A 1 127 ? -9.296 4.683 5.714 1.00 96.12 127 GLU A CA 1
ATOM 1003 C C . GLU A 1 127 ? -10.479 5.340 4.984 1.00 96.12 127 GLU A C 1
ATOM 1005 O O . GLU A 1 127 ? -11.559 5.476 5.568 1.00 96.12 127 GLU A O 1
ATOM 1010 N N . ASP A 1 128 ? -10.322 5.677 3.702 1.00 97.19 128 ASP A N 1
ATOM 1011 C CA . ASP A 1 128 ? -11.387 6.284 2.893 1.00 97.19 128 ASP A CA 1
ATOM 1012 C C . ASP A 1 128 ? -12.576 5.331 2.660 1.00 97.19 128 ASP A C 1
ATOM 1014 O O . ASP A 1 128 ? -13.723 5.776 2.525 1.00 97.19 128 ASP A O 1
ATOM 1018 N N . PHE A 1 129 ? -12.329 4.017 2.653 1.00 96.88 129 PHE A N 1
ATOM 1019 C CA . PHE A 1 129 ? -13.361 2.997 2.450 1.00 96.88 129 PHE A CA 1
ATOM 1020 C C . PHE A 1 129 ? -13.951 2.408 3.744 1.00 96.88 129 PHE A C 1
ATOM 1022 O O . PHE A 1 129 ? -14.905 1.634 3.658 1.00 96.88 129 PHE A O 1
ATOM 1029 N N . LEU A 1 130 ? -13.504 2.843 4.933 1.00 94.62 130 LEU A N 1
ATOM 1030 C CA . LEU A 1 130 ? -14.055 2.415 6.234 1.00 94.62 130 LEU A CA 1
ATOM 1031 C C . LEU A 1 130 ? -15.587 2.520 6.379 1.00 94.62 130 LEU A C 1
ATOM 1033 O O . LEU A 1 130 ? -16.166 1.685 7.077 1.00 94.62 130 LEU A O 1
ATOM 1037 N N . PRO A 1 131 ? -16.288 3.516 5.792 1.00 96.38 131 PRO A N 1
ATOM 1038 C CA . PRO A 1 131 ? -17.745 3.598 5.910 1.00 96.38 131 PRO A CA 1
ATOM 1039 C C . PRO A 1 131 ? -18.508 2.484 5.178 1.00 96.38 131 PRO A C 1
ATOM 1041 O O . PRO A 1 131 ? -19.722 2.366 5.363 1.00 96.38 131 PRO A O 1
ATOM 1044 N N . PHE A 1 132 ? -17.839 1.710 4.321 1.00 96.38 132 PHE A N 1
ATOM 1045 C CA . PHE A 1 132 ? -18.446 0.685 3.481 1.00 96.38 132 PHE A CA 1
ATOM 1046 C C . PHE A 1 132 ? -18.043 -0.719 3.944 1.00 96.38 132 PH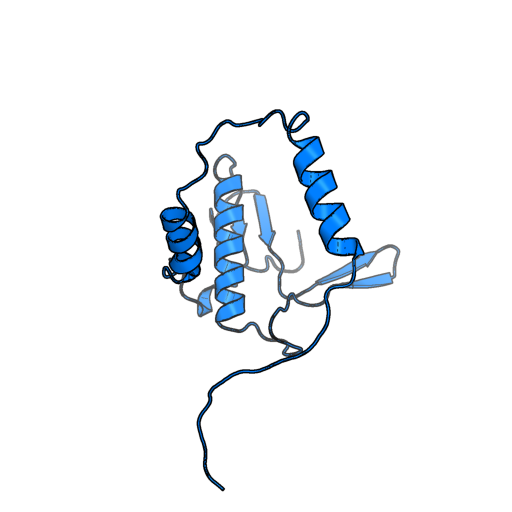E A C 1
ATOM 1048 O O . PHE A 1 132 ? -16.967 -0.927 4.491 1.00 96.38 132 PHE A O 1
ATOM 1055 N N . ASP A 1 133 ? -18.899 -1.706 3.677 1.00 96.31 133 ASP A N 1
ATOM 1056 C CA . ASP A 1 133 ? -18.583 -3.123 3.905 1.00 96.31 133 ASP A CA 1
ATOM 1057 C C . ASP A 1 133 ? -17.738 -3.677 2.743 1.00 96.31 133 ASP A C 1
ATOM 1059 O O . ASP A 1 133 ? -18.201 -4.496 1.946 1.00 96.31 133 ASP A O 1
ATOM 1063 N N . LEU A 1 134 ? -16.526 -3.134 2.595 1.00 96.81 134 LEU A N 1
ATOM 1064 C CA . LEU A 1 134 ? -15.543 -3.502 1.576 1.00 96.81 134 LEU A CA 1
ATOM 1065 C C . LEU A 1 134 ? -14.239 -3.945 2.240 1.00 96.81 134 LEU A C 1
ATOM 1067 O O . LEU A 1 134 ? -13.852 -3.409 3.278 1.00 96.81 134 LEU A O 1
ATOM 1071 N N . ASP A 1 135 ? -13.551 -4.884 1.602 1.00 97.94 135 ASP A N 1
ATOM 1072 C CA . ASP A 1 135 ? -12.178 -5.251 1.933 1.00 97.94 135 ASP A CA 1
ATOM 1073 C C . ASP A 1 135 ? -11.220 -4.607 0.929 1.00 97.94 135 ASP A C 1
ATOM 1075 O O . ASP A 1 135 ? -11.306 -4.877 -0.266 1.00 97.94 135 ASP A O 1
ATOM 1079 N N . VAL A 1 136 ? -10.331 -3.733 1.390 1.00 98.19 136 VAL A N 1
ATOM 1080 C CA . VAL A 1 136 ? -9.222 -3.217 0.586 1.00 98.19 136 VAL A CA 1
ATOM 1081 C C . VAL A 1 136 ? -8.029 -4.130 0.826 1.00 98.19 136 VAL A C 1
ATOM 1083 O O . VAL A 1 136 ? -7.576 -4.273 1.965 1.00 98.19 136 VAL A O 1
ATOM 1086 N N . THR A 1 137 ? -7.507 -4.738 -0.234 1.00 98.12 137 THR A N 1
ATOM 1087 C CA . THR A 1 137 ? -6.457 -5.753 -0.133 1.00 98.12 137 THR A CA 1
ATOM 1088 C C . THR A 1 137 ? -5.323 -5.545 -1.126 1.00 98.12 137 THR A C 1
ATOM 1090 O O . THR A 1 137 ? -5.524 -5.006 -2.213 1.00 98.12 137 THR A O 1
ATOM 1093 N N . THR A 1 138 ? -4.125 -5.968 -0.730 1.00 97.50 138 THR A N 1
ATOM 1094 C CA . THR A 1 138 ? -2.964 -6.151 -1.615 1.00 97.50 138 THR A CA 1
ATOM 1095 C C . THR A 1 138 ? -2.688 -7.627 -1.912 1.00 97.50 138 THR A C 1
ATOM 1097 O O . THR A 1 138 ? -1.743 -7.925 -2.639 1.00 97.50 138 THR A O 1
ATOM 1100 N N . GLU A 1 139 ? -3.482 -8.546 -1.355 1.00 96.44 139 GLU A N 1
ATOM 1101 C CA . GLU A 1 139 ? -3.454 -9.959 -1.722 1.00 96.44 139 GLU A CA 1
ATOM 1102 C C . GLU A 1 139 ? -4.116 -10.123 -3.089 1.00 96.44 139 GLU A C 1
ATOM 1104 O O . GLU A 1 139 ? -5.271 -9.730 -3.271 1.00 96.44 139 GLU A O 1
ATOM 1109 N N . ASP A 1 140 ? -3.380 -10.685 -4.052 1.00 92.00 140 ASP A N 1
ATOM 1110 C CA . ASP A 1 140 ? -3.942 -11.038 -5.355 1.00 92.00 140 ASP A CA 1
ATOM 1111 C C . ASP A 1 140 ? -5.092 -12.042 -5.140 1.00 92.00 140 ASP A C 1
ATOM 1113 O O . ASP A 1 140 ? -4.848 -13.158 -4.662 1.00 92.00 140 ASP A O 1
ATOM 1117 N N . PRO A 1 141 ? -6.347 -11.691 -5.491 1.00 85.06 141 PRO A N 1
ATOM 1118 C CA . PRO A 1 141 ? -7.486 -12.598 -5.354 1.00 85.06 141 PRO A CA 1
ATOM 1119 C C . PRO A 1 141 ? -7.394 -13.814 -6.295 1.00 85.06 141 PRO A C 1
ATOM 1121 O O . PRO A 1 141 ? -8.229 -14.722 -6.225 1.00 85.06 141 PRO A O 1
ATOM 1124 N N . GLY A 1 142 ? -6.385 -13.849 -7.168 1.00 81.62 142 GLY A N 1
ATOM 1125 C CA . GLY A 1 142 ? -6.197 -14.831 -8.211 1.00 81.62 142 GLY A CA 1
ATOM 1126 C C . GLY A 1 142 ? -6.988 -14.470 -9.462 1.00 81.62 142 GLY A C 1
ATOM 1127 O O . GLY A 1 142 ? -7.744 -13.500 -9.535 1.00 81.62 142 GLY A O 1
ATOM 1128 N N . THR A 1 143 ? -6.826 -15.289 -10.495 1.00 65.88 143 THR A N 1
ATOM 1129 C CA . THR A 1 143 ? -7.537 -15.110 -11.760 1.00 65.88 143 THR A CA 1
ATOM 1130 C C . THR A 1 143 ? -8.993 -15.553 -11.601 1.00 65.88 143 THR A C 1
ATOM 1132 O O . THR A 1 143 ? -9.277 -16.699 -11.904 1.00 65.88 143 THR A O 1
ATOM 1135 N N . GLU A 1 144 ? -9.864 -14.695 -11.057 1.00 46.53 144 GLU A N 1
ATOM 1136 C CA . GLU A 1 144 ? -11.302 -14.498 -11.352 1.00 46.53 144 GLU A CA 1
ATOM 1137 C C . GLU A 1 144 ? -11.880 -13.459 -10.361 1.00 46.53 144 GLU A C 1
ATOM 1139 O O . GLU A 1 144 ? -12.109 -13.770 -9.191 1.00 46.53 144 GLU A O 1
ATOM 1144 N N . ALA A 1 145 ? -12.183 -12.248 -10.842 1.00 44.56 145 ALA A N 1
ATOM 1145 C CA . ALA A 1 145 ? -13.155 -11.339 -10.225 1.00 44.56 145 ALA A CA 1
ATOM 1146 C C . ALA A 1 145 ? -14.005 -10.658 -11.306 1.00 44.56 145 ALA A C 1
ATOM 1148 O O . ALA A 1 145 ? -13.421 -10.178 -12.305 1.00 44.56 145 ALA A O 1
#

Foldseek 3Di:
DDDDDDDDDDDDDDDDPPVVVVVVVVVVCPVVPPPPDPDPDPPPVVVVVVVVCVPVDDPFPDPLVCLQFDKLAPPQPAEDEDDQLWDWDQDPNDTDTGHGHDDPDDDSDDDSVRSSVSRVVQVVVSVVCVVDSYMYGSHDPPPDD

pLDDT: mean 74.82, std 23.14, range [27.11, 98.31]